Protein AF-A0A1V5P1J6-F1 (afdb_monomer_lite)

Radius of gyration: 14.04 Å; chains: 1; bounding box: 35×32×37 Å

Secondary structure (DSSP, 8-state):
--EEEE---HHHHHHHHTTT--EEEESSHHHHHHHHHHHGGG-SEEEE-SB-PPPEETTEE----BTHHHHHHHTTS---S-EEEE-S-HHHHHHHHHHHHHTT--EEEE--SSS-TTTTIIIIIHHHHHHHTT--

Sequence (136 aa):
MGIFLLEDSETRIRQFADLGLDIAVRNDAFEAVAYLHSHRTMIQLLSLDHDLQPHETPCGNLGIACGCFVVDFLNLLAPFCPVMIHTSNEVGALVMKQRLARHGWNVIWVKSELLYPDDWIQTIWKDRALEALGIK

pLDDT: mean 91.2, std 9.75, range [54.75, 98.5]

Foldseek 3Di:
DAEEEADQPPLVVVVLVVLVDHYDYDQFLVVLLVCCVPCVVVHAEYEYEAAGDFDADPVGTPPRGGSVSVLVSCLVDQADHAYEYEEQPPVSLVVSCVSQVVSVHHYDYQHACDPDNRCCVVPVVVVVVCVRSVHD

Structure (mmCIF, N/CA/C/O backbone):
data_AF-A0A1V5P1J6-F1
#
_entry.id   AF-A0A1V5P1J6-F1
#
loop_
_atom_site.group_PDB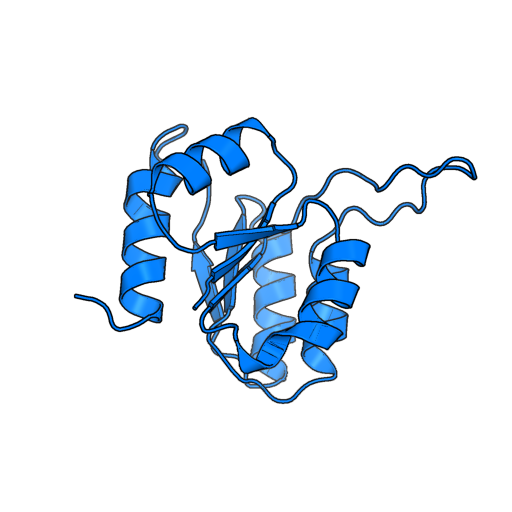
_atom_site.id
_atom_site.type_symbol
_atom_site.label_atom_id
_atom_site.label_alt_id
_atom_site.label_comp_id
_atom_site.label_asym_id
_atom_site.label_entity_id
_atom_site.label_seq_id
_atom_site.pdbx_PDB_ins_code
_atom_site.Cartn_x
_atom_site.Cartn_y
_atom_site.Cartn_z
_atom_site.occupancy
_atom_site.B_iso_or_equiv
_atom_site.auth_seq_id
_atom_site.auth_comp_id
_atom_site.auth_asym_id
_atom_site.auth_atom_id
_atom_site.pdbx_PDB_model_num
ATOM 1 N N . MET A 1 1 ? -5.683 -12.109 9.114 1.00 60.12 1 MET A N 1
ATOM 2 C CA . MET A 1 1 ? -5.952 -11.849 7.690 1.00 60.12 1 MET A CA 1
ATOM 3 C C . MET A 1 1 ? -6.370 -10.408 7.561 1.00 60.12 1 MET A C 1
ATOM 5 O O . MET A 1 1 ? -7.412 -10.064 8.081 1.00 60.12 1 MET A O 1
ATOM 9 N N . GLY A 1 2 ? -5.597 -9.516 6.974 1.00 82.12 2 GLY A N 1
ATOM 10 C CA . GLY A 1 2 ? -4.323 -9.706 6.287 1.00 82.12 2 GLY A CA 1
ATOM 11 C C . GLY A 1 2 ? -4.143 -8.451 5.454 1.00 82.12 2 GLY A C 1
ATOM 12 O O . GLY A 1 2 ? -4.805 -8.294 4.427 1.00 82.12 2 GLY A O 1
ATOM 13 N N . ILE A 1 3 ? -3.387 -7.496 5.978 1.00 97.25 3 ILE A N 1
ATOM 14 C CA . ILE A 1 3 ? -3.133 -6.229 5.300 1.00 97.25 3 ILE A CA 1
ATOM 15 C C . ILE A 1 3 ? -2.201 -6.551 4.140 1.00 97.25 3 ILE A C 1
ATOM 17 O O . ILE A 1 3 ? -1.155 -7.160 4.337 1.00 97.25 3 ILE A O 1
ATOM 21 N N . PHE A 1 4 ? -2.562 -6.162 2.929 1.00 98.25 4 PHE A N 1
ATOM 22 C CA . PHE A 1 4 ? -1.624 -6.195 1.817 1.00 98.25 4 PHE A CA 1
ATOM 23 C C . PHE A 1 4 ? -0.912 -4.849 1.735 1.00 98.25 4 PHE A C 1
ATOM 25 O O . PHE A 1 4 ? -1.574 -3.811 1.707 1.00 98.25 4 PHE A O 1
ATOM 32 N N . LEU A 1 5 ? 0.416 -4.872 1.685 1.00 97.94 5 LEU A N 1
ATOM 33 C CA . LEU A 1 5 ? 1.258 -3.685 1.608 1.00 97.94 5 LEU A CA 1
ATOM 34 C C . LEU A 1 5 ? 2.092 -3.721 0.326 1.00 97.94 5 LEU A C 1
ATOM 36 O O . LEU A 1 5 ? 2.821 -4.682 0.095 1.00 97.94 5 LEU A O 1
ATOM 40 N N . LEU A 1 6 ? 2.002 -2.662 -0.474 1.00 97.88 6 LEU A N 1
ATOM 41 C CA . LEU A 1 6 ? 2.926 -2.373 -1.566 1.00 97.88 6 LEU A CA 1
ATOM 42 C C . LEU A 1 6 ? 3.878 -1.263 -1.113 1.00 97.88 6 LEU A C 1
ATOM 44 O O . LEU A 1 6 ? 3.433 -0.129 -0.969 1.00 97.88 6 LEU A O 1
ATOM 48 N N . GLU A 1 7 ? 5.137 -1.619 -0.871 1.00 95.94 7 GLU A N 1
ATOM 49 C CA . GLU A 1 7 ? 6.186 -0.760 -0.310 1.00 95.94 7 GLU A CA 1
ATOM 50 C C . GLU A 1 7 ? 7.551 -1.373 -0.654 1.00 95.94 7 GLU A C 1
ATOM 52 O O . GLU A 1 7 ? 7.758 -2.566 -0.428 1.00 95.94 7 GLU A O 1
ATOM 57 N N . ASP A 1 8 ? 8.474 -0.576 -1.181 1.00 94.25 8 ASP A N 1
ATOM 58 C CA . ASP A 1 8 ? 9.785 -1.002 -1.681 1.00 94.25 8 ASP A CA 1
ATOM 59 C C . ASP A 1 8 ? 10.961 -0.511 -0.817 1.00 94.25 8 ASP A C 1
ATOM 61 O O . ASP A 1 8 ? 12.066 -1.053 -0.894 1.00 94.25 8 ASP A O 1
ATOM 65 N N . SER A 1 9 ? 10.740 0.472 0.060 1.00 92.94 9 SER A N 1
ATOM 66 C CA . SER A 1 9 ? 11.758 0.958 0.986 1.00 92.94 9 SER A CA 1
ATOM 67 C C . SER A 1 9 ? 11.982 -0.042 2.113 1.00 92.94 9 SER A C 1
ATOM 69 O O . SER A 1 9 ? 11.162 -0.170 3.024 1.00 92.94 9 SER A O 1
ATOM 71 N N . GLU A 1 10 ? 13.144 -0.702 2.124 1.00 93.38 10 GLU A N 1
ATOM 72 C CA . GLU A 1 10 ? 13.513 -1.652 3.185 1.00 93.38 10 GLU A CA 1
ATOM 73 C C . GLU A 1 10 ? 13.352 -1.073 4.598 1.00 93.38 10 GLU A C 1
ATOM 75 O O . GLU A 1 10 ? 12.945 -1.779 5.522 1.00 93.38 10 GLU A O 1
ATOM 80 N N . THR A 1 11 ? 13.664 0.213 4.776 1.00 92.38 11 THR A N 1
ATOM 81 C CA . THR A 1 11 ? 13.521 0.900 6.063 1.00 92.38 11 THR A CA 1
ATOM 82 C C . THR A 1 11 ? 12.054 0.983 6.483 1.00 92.38 11 THR A C 1
ATOM 84 O O . THR A 1 11 ? 11.733 0.624 7.616 1.00 92.38 11 THR A O 1
ATOM 87 N N . ARG A 1 12 ? 11.151 1.380 5.573 1.00 92.81 12 ARG A N 1
ATOM 88 C CA . ARG A 1 12 ? 9.708 1.463 5.856 1.00 92.81 12 ARG A CA 1
ATOM 89 C C . ARG A 1 12 ? 9.104 0.073 6.063 1.00 92.81 12 ARG A C 1
ATOM 91 O O . ARG A 1 12 ? 8.343 -0.122 7.006 1.00 92.81 12 ARG A O 1
ATOM 98 N N . ILE A 1 13 ? 9.512 -0.925 5.273 1.00 95.00 13 ILE A N 1
ATOM 99 C CA . ILE A 1 13 ? 9.094 -2.329 5.444 1.00 95.00 13 ILE A CA 1
ATOM 100 C C . ILE A 1 13 ? 9.426 -2.836 6.852 1.00 95.00 13 ILE A C 1
ATOM 102 O O . ILE A 1 13 ? 8.577 -3.457 7.492 1.00 95.00 13 ILE A O 1
ATOM 106 N N . ARG A 1 14 ? 10.635 -2.559 7.360 1.00 94.56 14 ARG A N 1
ATOM 107 C CA . ARG A 1 14 ? 11.021 -2.928 8.734 1.00 94.56 14 ARG A CA 1
ATOM 108 C C . ARG A 1 14 ? 10.123 -2.244 9.766 1.00 94.56 14 ARG A C 1
ATOM 110 O O . ARG A 1 14 ? 9.602 -2.922 10.643 1.00 94.56 14 ARG A O 1
ATOM 117 N N . GLN A 1 15 ? 9.852 -0.948 9.606 1.00 93.56 15 GLN A N 1
ATOM 118 C CA . GLN A 1 15 ? 8.945 -0.212 10.495 1.00 93.56 15 GLN A CA 1
ATOM 119 C C . GLN A 1 15 ? 7.514 -0.776 10.485 1.00 93.56 15 GLN A C 1
ATOM 121 O O . GLN A 1 15 ? 6.881 -0.851 11.537 1.00 93.56 15 GLN A O 1
ATOM 126 N N . PHE A 1 16 ? 6.998 -1.205 9.327 1.00 94.75 16 PHE A N 1
ATOM 127 C CA . PHE A 1 16 ? 5.703 -1.889 9.239 1.00 94.75 16 PHE A CA 1
ATOM 128 C C . PHE A 1 16 ? 5.718 -3.254 9.934 1.00 94.75 16 PHE A C 1
ATOM 130 O O . PHE A 1 16 ? 4.756 -3.597 10.623 1.00 94.75 16 PHE A O 1
ATOM 137 N N . ALA A 1 17 ? 6.799 -4.025 9.785 1.00 94.12 17 ALA A N 1
ATOM 138 C CA . ALA A 1 17 ? 6.956 -5.316 10.452 1.00 94.12 17 ALA A CA 1
ATOM 139 C C . ALA A 1 17 ? 6.977 -5.173 11.985 1.00 94.12 17 ALA A C 1
ATOM 141 O O . ALA A 1 17 ? 6.349 -5.969 12.687 1.00 94.12 17 ALA A O 1
ATOM 142 N N . ASP A 1 18 ? 7.605 -4.113 12.499 1.00 94.62 18 ASP A N 1
ATOM 143 C CA . ASP A 1 18 ? 7.679 -3.810 13.934 1.00 94.62 18 ASP A CA 1
ATOM 144 C C . ASP A 1 18 ? 6.306 -3.512 14.570 1.00 94.62 18 ASP A C 1
ATOM 146 O O . ASP A 1 18 ? 6.163 -3.554 15.793 1.00 94.62 18 ASP A O 1
ATOM 150 N N . LEU A 1 19 ? 5.258 -3.267 13.770 1.00 93.62 19 LEU A N 1
ATOM 151 C CA . LEU A 1 19 ? 3.892 -3.084 14.276 1.00 93.62 19 LEU A CA 1
ATOM 152 C C . LEU A 1 19 ? 3.267 -4.379 14.820 1.00 93.62 19 LEU A C 1
ATOM 154 O O . LEU A 1 19 ? 2.257 -4.304 15.524 1.00 93.62 19 LEU A O 1
ATOM 158 N N . GLY A 1 20 ? 3.813 -5.552 14.472 1.00 93.12 20 GLY A N 1
ATOM 159 C CA . GLY A 1 20 ? 3.266 -6.856 14.865 1.00 93.12 20 GLY A CA 1
ATOM 160 C C . GLY A 1 20 ? 1.911 -7.185 14.225 1.00 93.12 20 GLY A C 1
ATOM 161 O O . GLY A 1 20 ? 1.172 -8.027 14.737 1.00 93.12 20 GLY A O 1
ATOM 162 N N . LEU A 1 21 ? 1.563 -6.505 13.129 1.00 93.44 21 LEU A N 1
ATOM 163 C CA . LEU A 1 21 ? 0.348 -6.751 12.357 1.00 93.44 21 LEU A CA 1
ATOM 164 C C . LEU A 1 21 ? 0.588 -7.834 11.296 1.00 93.44 21 LEU A C 1
ATOM 166 O O . LEU A 1 21 ? 1.696 -8.018 10.800 1.00 93.44 21 LEU A O 1
ATOM 170 N N . ASP A 1 22 ? -0.482 -8.528 10.914 1.00 94.44 22 ASP A N 1
ATOM 171 C CA . ASP A 1 22 ? -0.472 -9.507 9.824 1.00 94.44 22 ASP A CA 1
ATOM 172 C C . ASP A 1 22 ? -0.435 -8.781 8.466 1.00 94.44 22 ASP A C 1
ATOM 174 O O . ASP A 1 22 ? -1.485 -8.430 7.915 1.00 94.44 22 ASP A O 1
ATOM 178 N N . ILE A 1 23 ? 0.779 -8.490 7.976 1.00 96.12 23 ILE A N 1
ATOM 179 C CA . ILE A 1 23 ? 1.037 -7.736 6.740 1.00 96.12 23 ILE A CA 1
ATOM 180 C C . ILE A 1 23 ? 1.736 -8.624 5.700 1.00 96.12 23 ILE A C 1
ATOM 182 O O . ILE A 1 23 ? 2.835 -9.132 5.920 1.00 96.12 23 ILE A O 1
ATOM 186 N N . ALA A 1 24 ? 1.131 -8.749 4.520 1.00 96.81 24 ALA A N 1
ATOM 187 C CA . ALA A 1 24 ? 1.741 -9.335 3.334 1.00 96.81 24 ALA A CA 1
ATOM 188 C C . ALA A 1 24 ? 2.365 -8.228 2.470 1.00 96.81 24 ALA A C 1
ATOM 190 O O . ALA A 1 24 ? 1.654 -7.507 1.771 1.00 96.81 24 ALA A O 1
ATOM 191 N N . VAL A 1 25 ? 3.693 -8.107 2.517 1.00 97.06 25 VAL A N 1
ATOM 192 C CA . VAL A 1 25 ? 4.454 -7.067 1.803 1.00 97.06 25 VAL A CA 1
ATOM 193 C C . VAL A 1 25 ? 4.828 -7.521 0.396 1.00 97.06 25 VAL A C 1
ATOM 195 O O . VAL A 1 25 ? 5.256 -8.662 0.220 1.00 97.06 25 VAL A O 1
ATOM 198 N N . ARG A 1 26 ? 4.701 -6.642 -0.596 1.00 96.38 26 ARG A N 1
ATOM 199 C CA . ARG A 1 26 ? 5.312 -6.757 -1.926 1.00 96.38 26 ARG A CA 1
ATOM 200 C C . ARG A 1 26 ? 6.058 -5.471 -2.248 1.00 96.38 26 ARG A C 1
ATOM 202 O O . ARG A 1 26 ? 5.542 -4.389 -1.998 1.00 96.38 26 ARG A O 1
ATOM 209 N N . ASN A 1 27 ? 7.261 -5.615 -2.785 1.00 94.19 27 ASN A N 1
ATOM 210 C CA . ASN A 1 27 ? 8.184 -4.514 -3.063 1.00 94.19 27 ASN A CA 1
ATOM 211 C C . ASN A 1 27 ? 8.128 -4.028 -4.513 1.00 94.19 27 ASN A C 1
ATOM 213 O O . ASN A 1 27 ? 8.747 -3.024 -4.841 1.00 94.19 27 ASN A O 1
ATOM 217 N N . ASP A 1 28 ? 7.366 -4.694 -5.380 1.00 93.00 28 ASP A N 1
ATOM 218 C CA . ASP A 1 28 ? 7.121 -4.210 -6.730 1.00 93.00 28 ASP A CA 1
ATOM 219 C C . ASP A 1 28 ? 5.696 -4.494 -7.217 1.00 93.00 28 ASP A C 1
ATOM 221 O O . ASP A 1 28 ? 4.934 -5.292 -6.657 1.00 93.00 28 ASP A O 1
ATOM 225 N N . ALA A 1 29 ? 5.329 -3.799 -8.293 1.00 93.06 29 ALA A N 1
ATOM 226 C CA . ALA A 1 29 ? 3.992 -3.861 -8.862 1.00 93.06 29 ALA A CA 1
ATOM 227 C C . ALA A 1 29 ? 3.655 -5.221 -9.506 1.00 93.06 29 ALA A C 1
ATOM 229 O O . ALA A 1 29 ? 2.482 -5.601 -9.528 1.00 93.06 29 ALA A O 1
ATOM 230 N N . PHE A 1 30 ? 4.634 -5.964 -10.029 1.00 91.19 30 PHE A N 1
ATOM 231 C CA . PHE A 1 30 ? 4.394 -7.264 -10.659 1.00 91.19 30 PHE A CA 1
ATOM 232 C C . PHE A 1 30 ? 4.049 -8.317 -9.619 1.00 91.19 30 PHE A C 1
ATOM 234 O O . PHE A 1 30 ? 3.020 -8.993 -9.737 1.00 91.19 30 PHE A O 1
ATOM 241 N N . GLU A 1 31 ? 4.872 -8.430 -8.580 1.00 92.38 31 GLU A N 1
ATOM 242 C CA . GLU A 1 31 ? 4.601 -9.345 -7.482 1.00 92.38 31 GLU A CA 1
ATOM 243 C C . GLU A 1 31 ? 3.307 -8.970 -6.759 1.00 92.38 31 GLU A C 1
ATOM 245 O O . GLU A 1 31 ? 2.540 -9.855 -6.371 1.00 92.38 31 GLU A O 1
ATOM 250 N N . ALA A 1 32 ? 3.016 -7.670 -6.635 1.00 95.50 32 ALA A N 1
ATOM 251 C CA . ALA A 1 32 ? 1.751 -7.179 -6.106 1.00 95.50 32 ALA A CA 1
ATOM 252 C C . ALA A 1 32 ? 0.551 -7.679 -6.914 1.00 95.50 32 ALA A C 1
ATOM 254 O O . ALA A 1 32 ? -0.355 -8.290 -6.347 1.00 95.50 32 ALA A O 1
ATOM 255 N N . VAL A 1 33 ? 0.544 -7.481 -8.235 1.00 95.62 33 VAL A N 1
ATOM 256 C CA . VAL A 1 33 ? -0.553 -7.944 -9.101 1.00 95.62 33 VAL A CA 1
ATOM 257 C C . VAL A 1 33 ? -0.707 -9.465 -9.032 1.00 95.62 33 VAL A C 1
ATOM 259 O O . VAL A 1 33 ? -1.823 -9.961 -8.850 1.00 95.62 33 VAL A O 1
ATOM 262 N N . ALA A 1 34 ? 0.394 -10.217 -9.108 1.00 95.38 34 ALA A N 1
ATOM 263 C CA . ALA A 1 34 ? 0.367 -11.676 -9.018 1.00 95.38 34 ALA A CA 1
ATOM 264 C C . ALA A 1 34 ? -0.192 -12.165 -7.668 1.00 95.38 34 ALA A C 1
ATOM 266 O O . ALA A 1 34 ? -1.007 -13.098 -7.614 1.00 95.38 34 ALA A O 1
ATOM 267 N N . TYR A 1 35 ? 0.203 -11.510 -6.573 1.00 96.44 35 TYR A N 1
ATOM 268 C CA . TYR A 1 35 ? -0.283 -11.826 -5.237 1.00 96.44 35 TYR A CA 1
ATOM 269 C C . TYR A 1 35 ? -1.771 -11.515 -5.086 1.00 96.44 35 TYR A C 1
ATOM 271 O O . TYR A 1 35 ? -2.528 -12.390 -4.660 1.00 96.44 35 TYR A O 1
ATOM 279 N N . LEU A 1 36 ? -2.201 -10.314 -5.484 1.00 96.69 36 LEU A N 1
ATOM 280 C CA . LEU A 1 36 ? -3.593 -9.868 -5.416 1.00 96.69 36 LEU A CA 1
ATOM 281 C C . LEU A 1 36 ? -4.513 -10.779 -6.225 1.00 96.69 36 LEU A C 1
ATOM 283 O O . LEU A 1 36 ? -5.571 -11.182 -5.740 1.00 96.69 36 LEU A O 1
ATOM 287 N N . HIS A 1 37 ? -4.094 -11.170 -7.429 1.00 95.62 37 HIS A N 1
ATOM 288 C CA . HIS A 1 37 ? -4.841 -12.115 -8.249 1.00 95.62 37 HIS A CA 1
ATOM 289 C C . HIS A 1 37 ? -5.125 -13.427 -7.497 1.00 95.62 37 HIS A C 1
ATOM 291 O O . HIS A 1 37 ? -6.248 -13.935 -7.543 1.00 95.62 37 HIS A O 1
ATOM 297 N N . SER A 1 38 ? -4.136 -13.932 -6.758 1.00 95.69 38 SER A N 1
ATOM 298 C CA . SER A 1 38 ? -4.179 -15.256 -6.129 1.00 95.69 38 SER A CA 1
ATOM 299 C C . SER A 1 38 ? -4.751 -15.259 -4.702 1.00 95.69 38 SER A C 1
ATOM 301 O O . SER A 1 38 ? -5.285 -16.277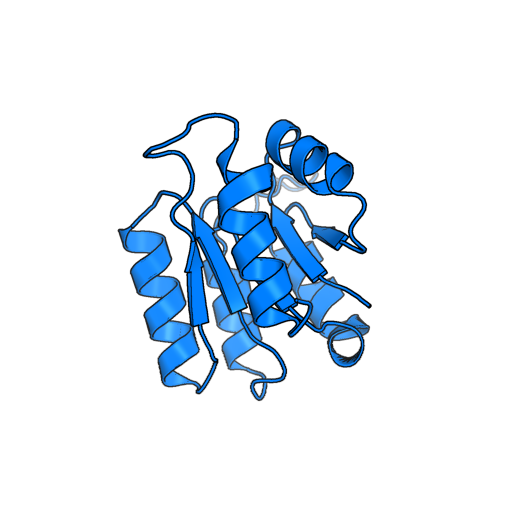 -4.274 1.00 95.69 38 SER A O 1
ATOM 303 N N . HIS A 1 39 ? -4.683 -14.139 -3.970 1.00 95.94 39 HIS A N 1
ATOM 304 C CA . HIS A 1 39 ? -4.969 -14.097 -2.524 1.00 95.94 39 HIS A CA 1
ATOM 305 C C . HIS A 1 39 ? -6.035 -13.069 -2.110 1.00 95.94 39 HIS A C 1
ATOM 307 O O . HIS A 1 39 ? -6.304 -12.935 -0.918 1.00 95.94 39 HIS A O 1
ATOM 313 N N . ARG A 1 40 ? -6.683 -12.356 -3.047 1.00 94.12 40 ARG A N 1
ATOM 314 C CA . ARG A 1 40 ? -7.630 -11.261 -2.726 1.00 94.12 40 ARG A CA 1
ATOM 315 C C . ARG A 1 40 ? -8.719 -11.596 -1.706 1.00 94.12 40 ARG A C 1
ATOM 317 O O . ARG A 1 40 ? -9.101 -10.725 -0.939 1.00 94.12 40 ARG A O 1
ATOM 324 N N . THR A 1 41 ? -9.205 -12.837 -1.655 1.00 94.44 41 THR A N 1
ATOM 325 C CA . THR A 1 41 ? -10.261 -13.250 -0.711 1.00 94.44 41 THR A CA 1
ATOM 326 C C . THR A 1 41 ? -9.807 -13.244 0.749 1.00 94.44 41 THR A C 1
ATOM 328 O O . THR A 1 41 ? -10.638 -13.342 1.645 1.00 94.44 41 THR A O 1
ATOM 331 N N . MET A 1 42 ? -8.498 -13.159 0.993 1.00 94.88 42 MET A N 1
ATOM 332 C CA . MET A 1 42 ? -7.900 -13.118 2.326 1.00 94.88 42 MET A CA 1
ATOM 333 C C . MET A 1 42 ? -7.524 -11.700 2.774 1.00 94.88 42 MET A C 1
ATOM 335 O O . MET A 1 42 ? -7.163 -11.500 3.934 1.00 94.88 42 MET A O 1
ATOM 339 N N . ILE A 1 43 ? -7.612 -10.721 1.871 1.00 97.25 43 ILE A N 1
ATOM 340 C CA . ILE A 1 43 ? -7.164 -9.350 2.105 1.00 97.25 43 ILE A CA 1
ATOM 341 C C . ILE A 1 43 ? -8.327 -8.518 2.640 1.00 97.25 43 ILE A C 1
ATOM 343 O O . ILE A 1 43 ? -9.397 -8.469 2.037 1.00 97.25 43 ILE A O 1
ATOM 347 N N . GLN A 1 44 ? -8.099 -7.844 3.767 1.00 97.38 44 GLN A N 1
ATOM 348 C CA . GLN A 1 44 ? -9.093 -6.969 4.410 1.00 97.38 44 GLN A CA 1
ATOM 349 C C . GLN A 1 44 ? -8.775 -5.480 4.262 1.00 97.38 44 GLN A C 1
ATOM 351 O O . GLN A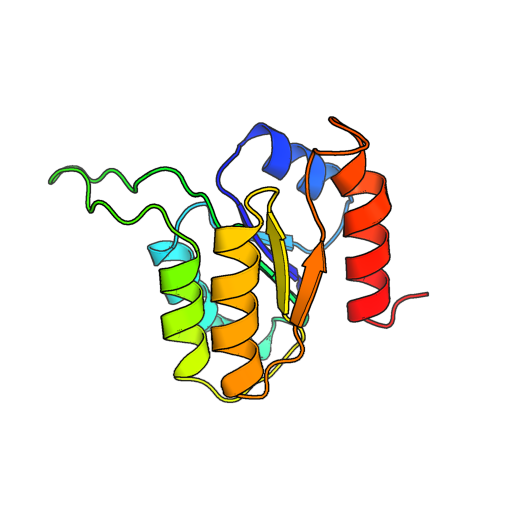 1 44 ? -9.638 -4.639 4.499 1.00 97.38 44 GLN A O 1
ATOM 356 N N . LEU A 1 45 ? -7.545 -5.159 3.865 1.00 98.00 45 LEU A N 1
ATOM 357 C CA . LEU A 1 45 ? -7.070 -3.801 3.660 1.00 98.00 45 LEU A CA 1
ATOM 358 C C . LEU A 1 45 ? -5.930 -3.823 2.644 1.00 98.00 45 LEU A C 1
ATOM 360 O O . LEU A 1 45 ? -4.993 -4.610 2.783 1.00 98.00 45 LEU A O 1
ATOM 364 N N . LEU A 1 46 ? -6.004 -2.947 1.649 1.00 98.50 46 LEU A N 1
ATOM 365 C CA . LEU A 1 46 ? -4.911 -2.673 0.719 1.00 98.50 46 LEU A CA 1
ATOM 366 C C . LEU A 1 46 ? -4.198 -1.404 1.175 1.00 98.50 46 LEU A C 1
ATOM 368 O O . LEU A 1 46 ? -4.864 -0.415 1.456 1.00 98.50 46 LEU A O 1
ATOM 372 N N . SER A 1 47 ? -2.871 -1.397 1.217 1.00 98.06 47 SER A N 1
ATOM 373 C CA . SER A 1 47 ? -2.072 -0.202 1.475 1.00 98.06 47 SER A CA 1
ATOM 374 C C . SER A 1 47 ? -1.012 -0.052 0.394 1.00 98.06 47 SER A C 1
ATOM 376 O O . SER A 1 47 ? -0.179 -0.937 0.226 1.00 98.06 47 SER A O 1
ATOM 378 N N . LEU A 1 48 ? -1.078 1.033 -0.376 1.00 98.25 48 LEU A N 1
ATOM 379 C CA . LEU A 1 48 ? -0.315 1.200 -1.611 1.00 98.25 48 LEU A CA 1
ATOM 380 C C . LEU A 1 48 ? 0.563 2.452 -1.572 1.00 98.25 48 LEU A C 1
ATOM 382 O O . LEU A 1 48 ? 0.019 3.555 -1.445 1.00 98.25 48 LEU A O 1
ATOM 386 N N . ASP A 1 49 ? 1.873 2.292 -1.756 1.00 96.12 49 ASP A N 1
ATOM 387 C CA . ASP A 1 49 ? 2.738 3.399 -2.157 1.00 96.12 49 ASP A CA 1
ATOM 388 C C . ASP A 1 49 ? 2.537 3.711 -3.647 1.00 96.12 49 ASP A C 1
ATOM 390 O O . ASP A 1 49 ? 2.151 2.860 -4.459 1.00 96.12 49 ASP A O 1
ATOM 394 N N . HIS A 1 50 ? 2.771 4.968 -4.001 1.00 95.94 50 HIS A N 1
ATOM 395 C CA . HIS A 1 50 ? 2.808 5.428 -5.376 1.00 95.94 50 HIS A CA 1
ATOM 396 C C . HIS A 1 50 ? 4.194 5.259 -6.000 1.00 95.94 50 HIS A C 1
ATOM 398 O O . HIS A 1 50 ? 4.271 4.839 -7.156 1.00 95.94 50 HIS A O 1
ATOM 404 N N . ASP A 1 51 ? 5.256 5.627 -5.284 1.00 93.38 51 ASP A N 1
ATOM 405 C CA . ASP A 1 51 ? 6.606 5.741 -5.837 1.00 93.38 51 ASP A CA 1
ATOM 406 C C . ASP A 1 51 ? 7.396 4.472 -5.521 1.00 93.38 51 ASP A C 1
ATOM 408 O O . ASP A 1 51 ? 7.782 4.257 -4.384 1.00 93.38 51 ASP A O 1
ATOM 412 N N . LEU A 1 52 ? 7.625 3.629 -6.528 1.00 93.06 52 LEU A N 1
ATOM 413 C CA . LEU A 1 52 ? 8.376 2.384 -6.365 1.00 93.06 52 LEU A CA 1
ATOM 414 C C . LEU A 1 52 ? 9.716 2.484 -7.084 1.00 93.06 52 LEU A C 1
ATOM 416 O O . LEU A 1 52 ? 9.846 3.171 -8.099 1.00 93.06 52 LEU A O 1
ATOM 420 N N . GLN A 1 53 ? 10.698 1.720 -6.637 1.00 89.81 53 GLN A N 1
ATOM 421 C CA . GLN A 1 53 ? 11.896 1.452 -7.404 1.00 89.81 53 GLN A CA 1
ATOM 422 C C . GLN A 1 53 ? 11.539 0.644 -8.659 1.00 89.81 53 GLN A C 1
ATOM 424 O O . GLN A 1 53 ? 10.673 -0.236 -8.624 1.00 89.81 53 GLN A O 1
ATOM 429 N N . PRO A 1 54 ? 12.185 0.931 -9.801 1.00 83.56 54 PRO A N 1
ATOM 430 C CA . PRO A 1 54 ? 11.993 0.132 -10.996 1.00 83.56 54 PRO A CA 1
ATOM 431 C C . PRO A 1 54 ? 12.379 -1.331 -10.762 1.00 83.56 54 PRO A C 1
ATOM 433 O O . PRO A 1 54 ? 13.455 -1.618 -10.242 1.00 83.56 54 PRO A O 1
ATOM 436 N N . HIS A 1 55 ? 11.540 -2.257 -11.220 1.00 78.06 55 HIS A N 1
ATOM 437 C CA . HIS A 1 55 ? 11.868 -3.679 -11.162 1.00 78.06 55 HIS A CA 1
ATOM 438 C C . HIS A 1 55 ? 13.004 -4.027 -12.146 1.00 78.06 55 HIS A C 1
ATOM 440 O O . HIS A 1 55 ? 12.862 -3.888 -13.370 1.00 78.06 55 HIS A O 1
ATOM 446 N N . GLU A 1 56 ? 14.129 -4.502 -11.608 1.00 80.50 56 GLU A N 1
ATOM 447 C CA . GLU A 1 56 ? 15.273 -4.983 -12.382 1.00 80.50 56 GLU A CA 1
ATOM 448 C C . GLU A 1 56 ? 15.179 -6.492 -12.630 1.00 80.50 56 GLU A C 1
ATOM 450 O O . GLU A 1 56 ? 15.036 -7.288 -11.706 1.00 80.50 56 GLU A O 1
ATOM 455 N N . THR A 1 57 ? 15.310 -6.902 -13.892 1.00 79.56 57 THR A N 1
ATOM 456 C CA . THR A 1 57 ? 15.394 -8.318 -14.276 1.00 79.56 57 THR A CA 1
ATOM 457 C C . THR A 1 57 ? 16.751 -8.622 -14.909 1.00 79.56 57 THR A C 1
ATOM 459 O O . THR A 1 57 ? 17.417 -7.709 -15.406 1.00 79.56 57 THR A O 1
ATOM 462 N N . PRO A 1 58 ? 17.138 -9.906 -15.036 1.00 81.31 58 PRO A N 1
ATOM 463 C CA . PRO A 1 58 ? 18.310 -10.289 -15.826 1.00 81.31 58 PRO A CA 1
ATOM 464 C C . PRO A 1 58 ? 18.257 -9.833 -17.295 1.00 81.31 58 PRO A C 1
ATOM 466 O O . PRO A 1 58 ? 19.294 -9.742 -17.945 1.00 81.31 58 PRO A O 1
ATOM 469 N N . CYS A 1 59 ? 17.061 -9.550 -17.828 1.00 81.44 59 CYS A N 1
ATOM 470 C CA . CYS A 1 59 ? 16.858 -9.047 -19.190 1.00 81.44 59 CYS A CA 1
ATOM 471 C C . CYS A 1 59 ? 16.835 -7.507 -19.272 1.00 81.44 59 CYS A C 1
ATOM 473 O O . CYS A 1 59 ? 16.633 -6.964 -20.357 1.00 81.44 59 CYS A O 1
ATOM 475 N N . GLY A 1 60 ? 17.033 -6.806 -18.152 1.00 78.88 60 GLY A N 1
ATOM 476 C CA . GLY A 1 60 ? 16.983 -5.350 -18.050 1.00 78.88 60 GLY A CA 1
ATOM 477 C C . GLY A 1 60 ? 15.853 -4.836 -17.156 1.00 78.88 60 GLY A C 1
ATOM 478 O O . GLY A 1 60 ? 15.098 -5.596 -16.546 1.00 78.88 60 GLY A O 1
ATOM 479 N N . ASN A 1 61 ? 15.758 -3.512 -17.071 1.00 77.50 61 ASN A N 1
ATOM 480 C CA . ASN A 1 61 ? 14.765 -2.801 -16.275 1.00 77.50 61 ASN A CA 1
ATOM 481 C C . ASN A 1 61 ? 13.443 -2.687 -17.052 1.00 77.50 61 ASN A C 1
ATOM 483 O O . ASN A 1 61 ? 13.430 -2.215 -18.190 1.00 77.50 61 ASN A O 1
ATOM 487 N N . LEU A 1 62 ? 12.334 -3.110 -16.440 1.00 74.31 62 LEU A N 1
ATOM 488 C CA . LEU A 1 62 ? 11.007 -3.069 -17.071 1.00 74.31 62 LEU A CA 1
ATOM 489 C C . LEU A 1 62 ? 10.348 -1.677 -17.019 1.00 74.31 62 LEU A C 1
ATOM 491 O O . LEU A 1 62 ? 9.289 -1.477 -17.607 1.00 74.31 62 LEU A O 1
ATOM 495 N N . GLY A 1 63 ? 10.953 -0.716 -16.319 1.00 73.69 63 GLY A N 1
ATOM 496 C CA . GLY A 1 63 ? 10.493 0.670 -16.199 1.00 73.69 63 GLY A CA 1
ATOM 497 C C . GLY A 1 63 ? 9.222 0.843 -15.364 1.00 73.69 63 GLY A C 1
ATOM 498 O O . GLY A 1 63 ? 8.655 1.933 -15.322 1.00 73.69 63 GLY A O 1
ATOM 499 N N . ILE A 1 64 ? 8.755 -0.221 -14.710 1.00 77.38 64 ILE A N 1
ATOM 500 C CA . ILE A 1 64 ? 7.556 -0.203 -13.874 1.00 77.38 64 ILE A CA 1
ATOM 501 C C . ILE A 1 64 ? 7.979 0.126 -12.449 1.00 77.38 64 ILE A C 1
ATOM 503 O O . ILE A 1 64 ? 8.568 -0.694 -11.754 1.00 77.38 64 ILE A O 1
ATOM 507 N N . ALA A 1 65 ? 7.692 1.367 -12.073 1.00 82.50 65 ALA A N 1
ATOM 508 C CA . ALA A 1 65 ? 8.172 2.034 -10.867 1.00 82.50 65 ALA A CA 1
ATOM 509 C C . ALA A 1 65 ? 7.034 2.829 -10.191 1.00 82.50 65 ALA A C 1
ATOM 511 O O . ALA A 1 65 ? 7.251 3.867 -9.575 1.00 82.50 65 ALA A O 1
ATOM 512 N N . CYS A 1 66 ? 5.778 2.418 -10.412 1.00 90.69 66 CYS A N 1
ATOM 513 C CA . CYS A 1 66 ? 4.615 3.208 -10.015 1.00 90.69 66 CYS A CA 1
ATOM 514 C C . CYS A 1 66 ? 3.450 2.343 -9.516 1.00 90.69 66 CYS A C 1
ATOM 516 O O . CYS A 1 66 ? 2.974 1.446 -10.215 1.00 90.69 66 CYS A O 1
ATOM 518 N N . GLY A 1 67 ? 2.900 2.682 -8.352 1.00 94.12 67 GLY A N 1
ATOM 519 C CA . GLY A 1 67 ? 1.704 2.049 -7.787 1.00 94.12 67 GLY A CA 1
ATOM 520 C C . GLY A 1 67 ? 0.450 2.185 -8.662 1.00 94.12 67 GLY A C 1
ATOM 521 O O . GLY A 1 67 ? -0.502 1.416 -8.506 1.00 94.12 67 GLY A O 1
ATOM 522 N N . CYS A 1 68 ? 0.441 3.097 -9.645 1.00 95.00 68 CYS A N 1
ATOM 523 C CA . CYS A 1 68 ? -0.656 3.211 -10.611 1.00 95.00 68 CYS A CA 1
ATOM 524 C C . CYS A 1 68 ? -0.891 1.916 -11.405 1.00 95.00 68 CYS A C 1
ATOM 526 O O . CYS A 1 68 ? -2.037 1.632 -11.738 1.00 95.00 68 CYS A O 1
ATOM 528 N N . PHE A 1 69 ? 0.141 1.103 -11.658 1.00 94.25 69 PHE A N 1
ATOM 529 C CA . PHE A 1 69 ? -0.031 -0.186 -12.341 1.00 94.25 69 PHE A CA 1
ATOM 530 C C . PHE A 1 69 ? -0.888 -1.160 -11.522 1.00 94.25 69 PHE A C 1
ATOM 532 O O . PHE A 1 69 ? -1.741 -1.861 -12.068 1.00 94.25 69 PHE A O 1
ATOM 539 N N . VAL A 1 70 ? -0.720 -1.157 -10.197 1.00 96.94 70 VAL A N 1
ATOM 540 C CA . VAL A 1 70 ? -1.548 -1.958 -9.287 1.00 96.94 70 VAL A CA 1
ATOM 541 C C . VAL A 1 70 ? -2.974 -1.411 -9.240 1.00 96.94 70 VAL A C 1
ATOM 543 O O . VAL A 1 70 ? -3.927 -2.185 -9.270 1.00 96.94 70 VAL A O 1
ATOM 546 N N . VAL A 1 71 ? -3.148 -0.085 -9.248 1.00 98.00 71 VAL A N 1
ATOM 547 C CA . VAL A 1 71 ? -4.475 0.551 -9.339 1.00 98.00 71 VAL A CA 1
ATOM 548 C C . VAL A 1 71 ? -5.202 0.182 -10.629 1.00 98.00 71 VAL A C 1
ATOM 550 O O . VAL A 1 71 ? -6.397 -0.110 -10.594 1.00 98.00 71 VAL A O 1
ATOM 553 N N . ASP A 1 72 ? -4.504 0.171 -11.761 1.00 96.31 72 ASP A N 1
ATOM 554 C CA . ASP A 1 72 ? -5.096 -0.184 -13.048 1.00 96.31 72 ASP A CA 1
ATOM 555 C C . ASP A 1 72 ? -5.576 -1.644 -13.046 1.00 96.31 72 ASP A C 1
ATOM 557 O O . ASP A 1 72 ? -6.679 -1.918 -13.515 1.00 96.31 72 ASP A O 1
ATOM 561 N N . PHE A 1 73 ? -4.829 -2.559 -12.415 1.00 97.00 73 PHE A N 1
ATOM 562 C CA . PHE A 1 73 ? -5.291 -3.928 -12.166 1.00 97.00 73 PHE A CA 1
ATOM 563 C C . PHE A 1 73 ? -6.505 -3.985 -11.225 1.00 97.00 73 PHE A C 1
ATOM 565 O O . PHE A 1 73 ? -7.478 -4.677 -11.523 1.00 97.00 73 PHE A O 1
ATOM 572 N N . LEU A 1 74 ? -6.491 -3.248 -10.108 1.00 98.06 74 LEU A N 1
ATOM 573 C CA . LEU A 1 74 ? -7.611 -3.212 -9.158 1.00 98.06 74 LEU A CA 1
ATOM 574 C C . LEU A 1 74 ? -8.910 -2.706 -9.803 1.00 98.06 74 LEU A C 1
ATOM 576 O O . LEU A 1 74 ? -9.983 -3.193 -9.461 1.00 98.06 74 LEU A O 1
ATOM 580 N N . ASN A 1 75 ? -8.835 -1.788 -10.769 1.00 97.50 75 ASN A N 1
ATOM 581 C CA . ASN A 1 75 ? -10.008 -1.300 -11.506 1.00 97.50 75 ASN A CA 1
ATOM 582 C C . ASN A 1 75 ? -10.639 -2.351 -12.437 1.00 97.50 75 ASN A C 1
ATOM 584 O O . ASN A 1 75 ? -11.763 -2.156 -12.894 1.00 97.50 75 ASN A O 1
ATOM 588 N N . LEU A 1 76 ? -9.959 -3.473 -12.696 1.00 97.12 76 LEU A N 1
ATOM 589 C CA . LEU A 1 76 ? -10.538 -4.629 -13.392 1.00 97.12 76 LEU A CA 1
ATOM 590 C C . LEU A 1 76 ? -11.371 -5.521 -12.457 1.00 97.12 76 LEU A C 1
ATOM 592 O O . LEU A 1 76 ? -11.999 -6.476 -12.914 1.00 97.12 76 LEU A O 1
ATOM 596 N N . LEU A 1 77 ? -11.362 -5.244 -11.151 1.00 96.38 77 LEU A N 1
ATOM 597 C CA . LEU A 1 77 ? -12.036 -6.025 -10.121 1.00 96.38 77 LEU A CA 1
ATOM 598 C C . LEU A 1 77 ? -13.186 -5.229 -9.495 1.00 96.38 77 LEU A C 1
ATOM 600 O O . LEU A 1 77 ? -13.168 -4.000 -9.438 1.00 96.38 77 LEU A O 1
ATOM 604 N N . ALA A 1 78 ? -14.173 -5.946 -8.956 1.00 96.81 78 ALA A N 1
ATOM 605 C CA . ALA A 1 78 ? -15.138 -5.334 -8.051 1.00 96.81 78 ALA A CA 1
ATOM 606 C C . ALA A 1 78 ? -14.439 -4.951 -6.729 1.00 96.81 78 ALA A C 1
ATOM 608 O O . ALA A 1 78 ? -13.672 -5.773 -6.209 1.00 96.81 78 ALA A O 1
ATOM 609 N N . PRO A 1 79 ? -14.709 -3.760 -6.157 1.00 97.88 79 PRO A N 1
ATOM 610 C CA . PRO A 1 79 ? -14.191 -3.385 -4.846 1.00 97.88 79 PRO A CA 1
ATOM 611 C C . PRO A 1 79 ? -14.536 -4.430 -3.780 1.00 97.88 79 PRO A C 1
ATOM 613 O O . PRO A 1 79 ? -15.693 -4.828 -3.652 1.00 97.88 79 PRO A O 1
ATOM 616 N N . PHE A 1 80 ? -13.538 -4.867 -3.009 1.00 96.81 80 PHE A N 1
ATOM 617 C CA . PHE A 1 80 ? -13.712 -5.921 -1.994 1.00 96.81 80 PHE A CA 1
ATOM 618 C C . PHE A 1 80 ? -13.194 -5.547 -0.601 1.00 96.81 80 PHE A C 1
ATOM 620 O O . PHE A 1 80 ? -13.533 -6.211 0.374 1.00 96.81 80 PHE A O 1
ATOM 627 N N . CYS A 1 81 ? -12.393 -4.490 -0.489 1.00 97.06 81 CYS A N 1
ATOM 628 C CA . CYS A 1 81 ? -11.927 -3.943 0.781 1.00 97.06 81 CYS A CA 1
ATOM 629 C C . CYS A 1 81 ? -11.539 -2.460 0.617 1.00 97.06 81 CYS A C 1
ATOM 631 O O . CYS A 1 81 ? -11.462 -1.972 -0.518 1.00 97.06 81 CYS A O 1
ATOM 633 N N . PRO A 1 82 ? -11.317 -1.718 1.715 1.00 97.94 82 PRO A N 1
ATOM 634 C CA . PRO A 1 82 ? -10.761 -0.373 1.642 1.00 97.94 82 PRO A CA 1
ATOM 635 C C . PRO A 1 82 ? -9.345 -0.359 1.051 1.00 97.94 82 PRO A C 1
ATOM 637 O O . PRO A 1 82 ? -8.559 -1.289 1.245 1.00 97.94 82 PRO A O 1
ATOM 640 N N . VAL A 1 83 ? -9.011 0.739 0.374 1.00 98.50 83 VAL A N 1
ATOM 641 C CA . VAL A 1 83 ? -7.665 1.023 -0.131 1.00 98.50 83 VAL A CA 1
ATOM 642 C C . VAL A 1 83 ? -7.108 2.240 0.589 1.00 98.50 83 VAL A C 1
ATOM 644 O O . VAL A 1 83 ? -7.651 3.337 0.496 1.00 98.50 83 VAL A O 1
ATOM 647 N N . MET A 1 84 ? -5.995 2.058 1.280 1.00 97.88 84 MET A N 1
ATOM 648 C CA . MET A 1 84 ? -5.140 3.125 1.766 1.00 97.88 84 MET A CA 1
ATOM 649 C C . MET A 1 84 ? -4.070 3.427 0.723 1.00 97.88 84 MET A C 1
ATOM 651 O O . MET A 1 84 ? -3.381 2.534 0.244 1.00 97.88 84 MET A O 1
ATOM 655 N N . ILE A 1 85 ? -3.909 4.697 0.384 1.00 97.69 85 ILE A N 1
ATOM 656 C CA . ILE A 1 85 ? -2.751 5.192 -0.356 1.00 97.69 85 ILE A CA 1
ATOM 657 C C . ILE A 1 85 ? -1.813 5.804 0.679 1.00 97.69 85 ILE A C 1
ATOM 659 O O . ILE A 1 85 ? -2.250 6.691 1.415 1.00 97.69 85 ILE A O 1
ATOM 663 N N . HIS A 1 86 ? -0.567 5.341 0.759 1.00 95.31 86 HIS A N 1
ATOM 664 C CA . HIS A 1 86 ? 0.444 5.887 1.661 1.00 95.31 86 HIS A CA 1
ATOM 665 C C . HIS A 1 86 ? 1.582 6.493 0.842 1.00 95.31 86 HIS A C 1
ATOM 667 O O . HIS A 1 86 ? 2.488 5.811 0.404 1.00 95.31 86 HIS A O 1
ATOM 673 N N . THR A 1 87 ? 1.509 7.792 0.575 1.00 92.94 87 THR A N 1
ATOM 674 C CA . THR A 1 87 ? 2.555 8.470 -0.198 1.00 92.94 87 THR A CA 1
ATOM 675 C C . THR A 1 87 ? 2.581 9.959 0.121 1.00 92.94 87 THR A C 1
ATOM 677 O O . THR A 1 87 ? 1.548 10.556 0.468 1.00 92.94 87 THR A O 1
ATOM 680 N N . SER A 1 88 ? 3.764 10.555 0.004 1.00 90.56 88 SER A N 1
ATOM 681 C CA . SER A 1 88 ? 4.014 11.987 0.140 1.00 90.56 88 SER A CA 1
ATOM 682 C C . SER A 1 88 ? 3.825 12.707 -1.201 1.00 90.56 88 SER A C 1
ATOM 684 O O . SER A 1 88 ? 3.596 13.918 -1.226 1.00 90.56 88 SER A O 1
ATOM 686 N N . ASN A 1 89 ? 3.817 11.961 -2.314 1.00 92.25 89 ASN A N 1
ATOM 687 C CA . ASN A 1 89 ? 3.544 12.454 -3.657 1.00 92.25 89 ASN A CA 1
ATOM 688 C C . ASN A 1 89 ? 2.054 12.781 -3.833 1.00 92.25 89 ASN A C 1
ATOM 690 O O . ASN A 1 89 ? 1.231 11.934 -4.180 1.00 92.25 89 ASN A O 1
ATOM 694 N N . GLU A 1 90 ? 1.695 14.043 -3.596 1.00 93.38 90 GLU A N 1
ATOM 695 C CA . GLU A 1 90 ? 0.303 14.507 -3.636 1.00 93.38 90 GLU A CA 1
ATOM 696 C C . GLU A 1 90 ? -0.367 14.294 -4.997 1.00 93.38 90 GLU A C 1
ATOM 698 O O . GLU A 1 90 ? -1.548 13.946 -5.067 1.00 93.38 90 GLU A O 1
ATOM 703 N N . VAL A 1 91 ? 0.385 14.485 -6.085 1.00 94.88 91 VAL A N 1
ATOM 704 C CA . VAL A 1 91 ? -0.128 14.304 -7.446 1.00 94.88 91 VAL A CA 1
ATOM 705 C C . VAL A 1 91 ? -0.403 12.824 -7.698 1.00 94.88 91 VAL A C 1
ATOM 707 O O . VAL A 1 91 ? -1.499 12.477 -8.144 1.00 94.88 91 VAL A O 1
ATOM 710 N N . GLY A 1 92 ? 0.548 11.954 -7.356 1.00 94.12 92 GLY A N 1
ATOM 711 C CA . GLY A 1 92 ? 0.402 10.503 -7.449 1.00 94.12 92 GLY A CA 1
ATOM 712 C C . GLY A 1 92 ? -0.775 9.987 -6.623 1.00 94.12 92 GLY A C 1
ATOM 713 O O . GLY A 1 92 ? -1.644 9.278 -7.140 1.00 94.12 92 GLY A O 1
ATOM 714 N N . ALA A 1 93 ? -0.882 10.438 -5.371 1.00 95.69 93 ALA A N 1
ATOM 715 C CA . ALA A 1 93 ? -1.993 10.111 -4.487 1.00 95.69 93 ALA A CA 1
ATOM 716 C C . ALA A 1 93 ? -3.344 10.527 -5.074 1.00 95.69 93 ALA A C 1
ATOM 718 O O . ALA A 1 93 ? -4.296 9.743 -5.072 1.00 95.69 93 ALA A O 1
ATOM 719 N N . LEU A 1 94 ? -3.441 11.753 -5.598 1.00 96.31 94 LEU A N 1
ATOM 720 C CA . LEU A 1 94 ? -4.668 12.265 -6.197 1.00 96.31 94 LEU A CA 1
ATOM 721 C C . LEU A 1 94 ? -5.073 11.443 -7.424 1.00 96.31 94 LEU A C 1
ATOM 723 O O . LEU A 1 94 ? -6.247 11.094 -7.557 1.00 96.31 94 LEU A O 1
ATOM 727 N N . VAL A 1 95 ? -4.118 11.099 -8.291 1.00 97.25 95 VAL A N 1
ATOM 728 C CA . VAL A 1 95 ? -4.360 10.274 -9.482 1.00 97.25 95 VAL A CA 1
ATOM 729 C C . VAL A 1 95 ? -4.861 8.885 -9.088 1.00 97.25 95 VAL A C 1
ATOM 731 O O . VAL A 1 95 ? -5.921 8.469 -9.563 1.00 97.25 95 VAL A O 1
ATOM 734 N N . MET A 1 96 ? -4.159 8.185 -8.193 1.00 97.81 96 MET A N 1
ATOM 735 C CA . MET A 1 96 ? -4.564 6.858 -7.712 1.00 97.81 96 MET A CA 1
ATOM 736 C C . MET A 1 96 ? -5.949 6.905 -7.060 1.00 97.81 96 MET A C 1
ATOM 738 O O . MET A 1 96 ? -6.829 6.114 -7.407 1.00 97.81 96 MET A O 1
ATOM 742 N N . LYS A 1 97 ? -6.184 7.886 -6.178 1.00 97.88 97 LYS A N 1
ATOM 743 C CA . LYS A 1 97 ? -7.467 8.073 -5.494 1.00 97.88 97 LYS A CA 1
ATOM 744 C C . LYS A 1 97 ? -8.606 8.297 -6.477 1.00 97.88 97 LYS A C 1
ATOM 746 O O . LYS A 1 97 ? -9.649 7.668 -6.341 1.00 97.88 97 LYS A O 1
ATOM 751 N N . GLN A 1 98 ? -8.428 9.172 -7.465 1.00 97.81 98 GLN A N 1
ATOM 752 C CA . GLN A 1 98 ? -9.459 9.443 -8.465 1.00 97.81 98 GLN A CA 1
ATOM 753 C C . GLN A 1 98 ? -9.772 8.211 -9.316 1.00 97.81 98 GLN A C 1
ATOM 755 O O . GLN A 1 98 ? -10.944 7.946 -9.581 1.00 97.81 98 GLN A O 1
ATOM 760 N N . ARG A 1 99 ? -8.753 7.453 -9.740 1.00 97.81 99 ARG A N 1
ATOM 761 C CA . ARG A 1 99 ? -8.937 6.229 -10.535 1.00 97.81 99 ARG A CA 1
ATOM 762 C C . ARG A 1 99 ? -9.740 5.178 -9.771 1.00 97.81 99 ARG A C 1
ATOM 764 O O . ARG A 1 99 ? -10.731 4.684 -10.302 1.00 97.81 99 ARG A O 1
ATOM 771 N N . LEU A 1 100 ? -9.358 4.908 -8.525 1.00 98.38 100 LEU A N 1
ATOM 772 C CA . LEU A 1 100 ? -10.033 3.948 -7.650 1.00 98.38 100 LEU A CA 1
ATOM 773 C C . LEU A 1 100 ? -11.458 4.399 -7.289 1.00 98.38 100 LEU A C 1
ATOM 775 O O . LEU A 1 100 ? -12.412 3.640 -7.448 1.00 98.38 100 LEU A O 1
ATOM 779 N N . ALA A 1 101 ? -11.636 5.653 -6.861 1.00 97.75 101 ALA A N 1
ATOM 780 C CA . ALA A 1 101 ? -12.944 6.170 -6.452 1.00 97.75 101 ALA A CA 1
ATOM 781 C C . ALA A 1 101 ? -13.965 6.159 -7.603 1.00 97.75 101 ALA A C 1
ATOM 783 O O . ALA A 1 101 ? -15.140 5.870 -7.383 1.00 97.75 101 ALA A O 1
ATOM 784 N N . ARG A 1 102 ? -13.526 6.407 -8.846 1.00 97.50 102 ARG A N 1
ATOM 785 C CA . ARG A 1 102 ? -14.381 6.292 -10.044 1.00 97.50 102 ARG A CA 1
ATOM 786 C C . ARG A 1 102 ? -14.910 4.874 -10.279 1.00 97.50 102 ARG A C 1
ATOM 788 O O . ARG A 1 102 ? -15.949 4.738 -10.913 1.00 97.50 102 ARG A O 1
ATOM 795 N N . HIS A 1 103 ? -14.238 3.853 -9.749 1.00 97.56 103 HIS A N 1
ATOM 796 C CA . HIS A 1 103 ? -14.653 2.448 -9.815 1.00 97.56 103 HIS A CA 1
ATOM 797 C C . HIS A 1 103 ? -15.304 1.958 -8.508 1.00 97.56 103 HIS A C 1
ATOM 799 O O . HIS A 1 103 ? -15.480 0.760 -8.310 1.00 97.56 103 HIS A O 1
ATOM 805 N N . GLY A 1 104 ? -15.688 2.875 -7.612 1.00 97.88 104 GLY A N 1
ATOM 806 C CA . GLY A 1 104 ? -16.445 2.558 -6.398 1.00 97.88 104 GLY A CA 1
ATOM 807 C C . GLY A 1 104 ? -15.607 2.065 -5.218 1.00 97.88 104 GLY A C 1
ATOM 808 O O . GLY A 1 104 ? -16.170 1.625 -4.218 1.00 97.88 104 GLY A O 1
ATOM 809 N N . TRP A 1 105 ? -14.277 2.138 -5.297 1.00 98.38 105 TRP A N 1
ATOM 810 C CA . TRP A 1 105 ? -13.415 1.794 -4.169 1.00 98.38 105 TRP A CA 1
ATOM 811 C C . TRP A 1 105 ? -13.535 2.818 -3.035 1.00 98.38 105 TRP A C 1
ATOM 813 O O . TRP A 1 105 ? -13.561 4.029 -3.270 1.00 98.38 105 TRP A O 1
ATOM 823 N N . ASN A 1 106 ? -13.542 2.333 -1.790 1.00 97.75 106 ASN A N 1
ATOM 824 C CA . ASN A 1 106 ? -13.381 3.181 -0.611 1.00 97.75 106 ASN A CA 1
ATOM 825 C C . ASN A 1 106 ? -11.895 3.513 -0.432 1.00 97.75 106 ASN A C 1
ATOM 827 O O . ASN A 1 106 ? -11.109 2.620 -0.114 1.00 97.75 106 ASN A O 1
ATOM 831 N N . VAL A 1 107 ? -11.514 4.775 -0.649 1.00 97.88 107 VAL A N 1
ATOM 832 C CA . VAL A 1 107 ? -10.107 5.193 -0.663 1.00 97.88 107 VAL A CA 1
ATOM 833 C C . VAL A 1 107 ? -9.791 6.167 0.464 1.00 97.88 107 VAL A C 1
ATOM 835 O O . VAL A 1 107 ? -10.354 7.263 0.541 1.00 97.88 107 VAL A O 1
ATOM 838 N N . ILE A 1 108 ? -8.805 5.800 1.273 1.00 95.62 108 ILE A N 1
ATOM 839 C CA . ILE A 1 108 ? -8.218 6.601 2.343 1.00 95.62 108 ILE A CA 1
ATOM 840 C C 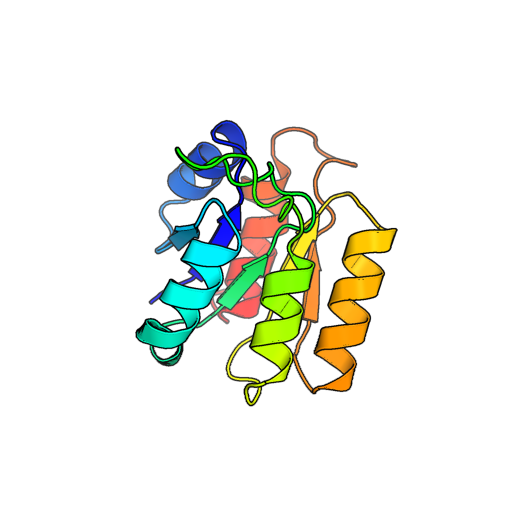. ILE A 1 108 ? -6.837 7.054 1.864 1.00 95.62 108 ILE A C 1
ATOM 842 O O . ILE A 1 108 ? -6.063 6.251 1.357 1.00 95.62 108 ILE A O 1
ATOM 846 N N . TRP A 1 109 ? -6.505 8.334 2.014 1.00 94.19 109 TRP A N 1
ATOM 847 C CA . TRP A 1 109 ? -5.142 8.805 1.757 1.00 94.19 109 TRP A CA 1
ATOM 848 C C . TRP A 1 109 ? -4.459 9.117 3.084 1.00 94.19 109 TRP A C 1
ATOM 850 O O . TRP A 1 109 ? -4.943 9.945 3.856 1.00 94.19 109 TRP A O 1
ATOM 860 N N . VAL A 1 110 ? -3.340 8.445 3.328 1.00 91.31 110 VAL A N 1
ATOM 861 C CA . VAL A 1 110 ? -2.399 8.726 4.406 1.00 91.31 110 VAL A CA 1
ATOM 862 C C . VAL A 1 110 ? -1.206 9.440 3.790 1.00 91.31 110 VAL A C 1
ATOM 864 O O . VAL A 1 110 ? -0.466 8.872 2.989 1.00 91.31 110 VAL A O 1
ATOM 867 N N . LYS A 1 111 ? -1.034 10.713 4.137 1.00 84.50 111 LYS A N 1
ATOM 868 C CA . LYS A 1 111 ? 0.108 11.493 3.670 1.00 84.50 111 LYS A CA 1
ATOM 869 C C . LYS A 1 111 ? 1.347 11.058 4.449 1.00 84.50 111 LYS A C 1
ATOM 871 O O . LYS A 1 111 ? 1.394 11.278 5.659 1.00 84.50 111 LYS A O 1
ATOM 876 N N . SER A 1 112 ? 2.309 10.431 3.779 1.00 70.38 112 SER A N 1
ATOM 877 C CA . SER A 1 112 ? 3.567 10.033 4.415 1.00 70.38 112 SER A CA 1
ATOM 878 C C . SER A 1 112 ? 4.515 11.237 4.565 1.00 70.38 112 SER A C 1
ATOM 880 O O . SER A 1 112 ? 4.409 12.232 3.845 1.00 70.38 112 SER A O 1
ATOM 882 N N . GLU A 1 113 ? 5.405 11.170 5.557 1.00 65.88 113 GLU A N 1
ATOM 883 C CA . GLU A 1 113 ? 6.669 11.931 5.668 1.00 65.88 113 GLU A CA 1
ATOM 884 C C . GLU A 1 113 ? 6.646 13.469 5.867 1.00 65.88 113 GLU A C 1
ATOM 886 O O . GLU A 1 113 ? 7.652 14.014 6.310 1.00 65.88 113 GLU A O 1
ATOM 891 N N . LEU A 1 114 ? 5.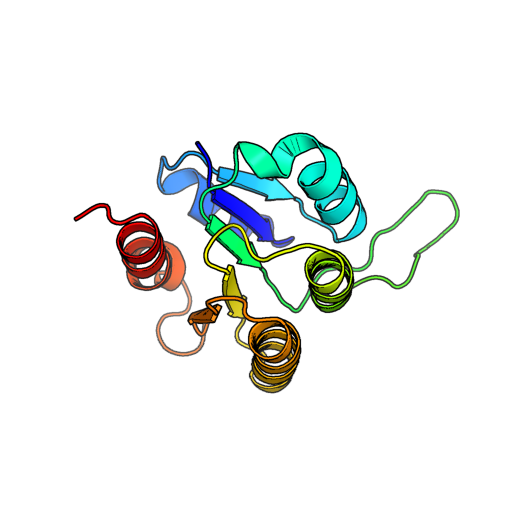552 14.210 5.641 1.00 59.59 114 LEU A N 1
ATOM 892 C CA . LEU A 1 114 ? 5.624 15.693 5.680 1.00 59.59 114 LEU A CA 1
ATOM 893 C C . LEU A 1 114 ? 5.503 16.368 7.061 1.00 59.59 114 LEU A C 1
ATOM 895 O O . LEU A 1 114 ? 5.807 17.554 7.168 1.00 59.59 114 LEU A O 1
ATOM 899 N N . LEU A 1 115 ? 5.044 15.671 8.105 1.00 54.75 115 LEU A N 1
ATOM 900 C CA . LEU A 1 115 ? 4.883 16.261 9.451 1.00 54.75 115 LEU A CA 1
ATOM 901 C C . LEU A 1 115 ? 5.670 15.531 10.550 1.00 54.75 115 LEU A C 1
ATOM 903 O O . LEU A 1 115 ? 6.022 16.155 11.546 1.00 54.75 115 LEU A O 1
ATOM 907 N N . TYR A 1 116 ? 5.973 14.244 10.355 1.00 54.88 116 TYR A N 1
ATOM 908 C CA . TYR A 1 116 ? 6.705 13.395 11.299 1.00 54.88 116 TYR A CA 1
ATOM 909 C C . TYR A 1 116 ? 7.567 12.417 10.489 1.00 54.88 116 TYR A C 1
ATOM 911 O O . TYR A 1 116 ? 7.029 11.411 10.021 1.00 54.88 116 TYR A O 1
ATOM 919 N N . PRO A 1 117 ? 8.852 12.726 10.241 1.00 58.97 117 PRO A N 1
ATOM 920 C CA . PRO A 1 117 ? 9.647 11.986 9.264 1.00 58.97 117 PRO A CA 1
ATOM 921 C C . PRO A 1 117 ? 9.807 10.496 9.604 1.00 58.97 117 PRO A C 1
ATOM 923 O O . PRO A 1 117 ? 9.804 9.693 8.679 1.00 58.97 117 PRO A O 1
ATOM 926 N N . ASP A 1 118 ? 9.804 10.108 10.889 1.00 61.72 118 ASP A N 1
ATOM 927 C CA . ASP A 1 118 ? 10.117 8.719 11.275 1.00 61.72 118 ASP A CA 1
ATOM 928 C C . ASP A 1 118 ? 8.981 7.941 11.975 1.00 61.72 118 ASP A C 1
ATOM 930 O O . ASP A 1 118 ? 9.014 6.713 11.992 1.00 61.72 118 ASP A O 1
ATOM 934 N N . ASP A 1 119 ? 7.934 8.611 12.478 1.00 78.50 119 ASP A N 1
ATOM 935 C CA . ASP A 1 119 ? 6.900 7.963 13.316 1.00 78.50 119 ASP A CA 1
ATOM 936 C C . ASP A 1 119 ? 5.528 7.814 12.643 1.00 78.50 119 ASP A C 1
ATOM 938 O O . ASP A 1 119 ? 4.600 7.246 13.228 1.00 78.50 119 ASP A O 1
ATOM 942 N N . TRP A 1 120 ? 5.345 8.315 11.418 1.00 89.62 120 TRP A N 1
ATOM 943 C CA . TRP A 1 120 ? 4.025 8.324 10.771 1.00 89.62 120 TRP A CA 1
ATOM 944 C C . TRP A 1 120 ? 3.458 6.911 10.545 1.00 89.62 120 TRP A C 1
ATOM 946 O O . TRP A 1 120 ? 2.240 6.744 10.570 1.00 89.62 120 TRP A O 1
ATOM 956 N N . ILE A 1 121 ? 4.316 5.896 10.380 1.00 92.31 121 ILE A N 1
ATOM 957 C CA . ILE A 1 121 ? 3.906 4.487 10.278 1.00 92.31 121 ILE A CA 1
ATOM 958 C C . ILE A 1 121 ? 3.321 3.996 11.606 1.00 92.31 121 ILE A C 1
ATOM 960 O O . ILE A 1 121 ? 2.234 3.420 11.630 1.00 92.31 121 ILE A O 1
ATOM 964 N N . GLN A 1 122 ? 4.015 4.264 12.716 1.00 90.62 122 GLN A N 1
ATOM 965 C CA . GLN A 1 122 ? 3.603 3.821 14.052 1.00 90.62 122 GLN A CA 1
ATOM 966 C C . GLN A 1 122 ? 2.418 4.605 14.617 1.00 90.62 122 GLN A C 1
ATOM 968 O O . GLN A 1 122 ? 1.713 4.094 15.487 1.00 90.62 122 GLN A O 1
ATOM 973 N N . THR A 1 1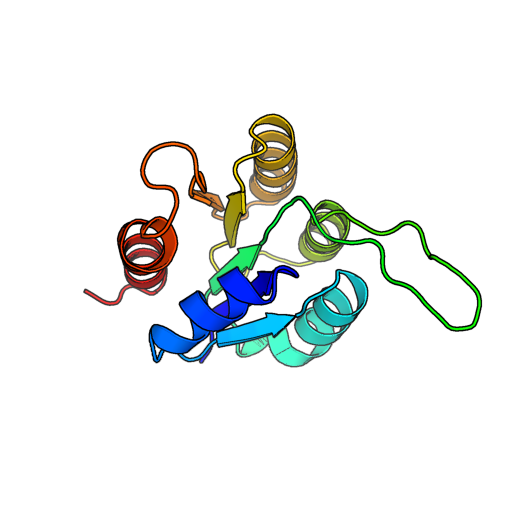23 ? 2.199 5.821 14.120 1.00 89.06 123 THR A N 1
ATOM 974 C CA . THR A 1 123 ? 1.130 6.720 14.559 1.00 89.06 123 THR A CA 1
ATOM 975 C C . THR A 1 123 ? -0.004 6.750 13.533 1.00 89.06 123 THR A C 1
ATOM 977 O O . THR A 1 123 ? -0.950 5.971 13.609 1.00 89.06 123 THR A O 1
ATOM 980 N N . ILE A 1 124 ? 0.110 7.607 12.519 1.00 91.06 124 ILE A N 1
ATOM 981 C CA . ILE A 1 124 ? -0.967 7.936 11.582 1.00 91.06 124 ILE A CA 1
ATOM 982 C C . ILE A 1 124 ? -1.398 6.716 10.766 1.00 91.06 124 ILE A C 1
ATOM 984 O O . ILE A 1 124 ? -2.591 6.443 10.659 1.00 91.06 124 ILE A O 1
ATOM 988 N N . TRP A 1 125 ? -0.459 5.993 10.153 1.00 94.25 125 TRP A N 1
ATOM 989 C CA . TRP A 1 125 ? -0.805 4.847 9.317 1.00 94.25 125 TRP A CA 1
ATOM 990 C C . TRP A 1 125 ? -1.446 3.743 10.146 1.00 94.25 125 TRP A C 1
ATOM 992 O O . TRP A 1 125 ? -2.500 3.246 9.757 1.00 94.25 125 TRP A O 1
ATOM 1002 N N . LYS A 1 126 ? -0.847 3.394 11.292 1.00 94.12 126 LYS A N 1
ATOM 1003 C CA . LYS A 1 126 ? -1.352 2.342 12.180 1.00 94.12 126 LYS A CA 1
ATOM 1004 C C . LYS A 1 126 ? -2.779 2.636 12.623 1.00 94.12 126 LYS A C 1
ATOM 1006 O O . LYS A 1 126 ? -3.643 1.779 12.460 1.00 94.12 126 LYS A O 1
ATOM 1011 N N . ASP A 1 127 ? -3.038 3.847 13.108 1.00 92.88 127 ASP A N 1
ATOM 1012 C CA . ASP A 1 127 ? -4.369 4.245 13.568 1.00 92.88 127 ASP A CA 1
ATOM 1013 C C . ASP A 1 127 ? -5.399 4.147 12.436 1.00 92.88 127 ASP A C 1
ATOM 1015 O O . ASP A 1 127 ? -6.487 3.601 12.618 1.00 92.88 127 ASP A O 1
ATOM 1019 N N . ARG A 1 128 ? -5.037 4.599 11.229 1.00 94.69 128 ARG A N 1
ATOM 1020 C CA . ARG A 1 128 ? -5.912 4.514 10.050 1.00 94.69 128 ARG A CA 1
ATOM 1021 C C . ARG A 1 128 ? -6.128 3.086 9.566 1.00 94.69 128 ARG A C 1
ATOM 1023 O O . ARG A 1 128 ? -7.227 2.771 9.118 1.00 94.69 128 ARG A O 1
ATOM 1030 N N . ALA A 1 129 ? -5.115 2.230 9.656 1.00 95.50 129 ALA A N 1
ATOM 1031 C CA . ALA A 1 129 ? -5.232 0.825 9.298 1.00 95.50 129 ALA A CA 1
ATOM 1032 C C . ALA A 1 129 ? -6.177 0.094 10.260 1.00 95.50 129 ALA A C 1
ATOM 1034 O O . ALA A 1 129 ? -7.066 -0.627 9.812 1.00 95.50 129 ALA A O 1
ATOM 1035 N N . LEU A 1 130 ? -6.042 0.324 11.569 1.00 94.81 130 LEU A N 1
ATOM 1036 C CA . LEU A 1 130 ? -6.934 -0.249 12.579 1.00 94.81 130 LEU A CA 1
ATOM 1037 C C . LEU A 1 130 ? -8.375 0.254 12.414 1.00 94.81 130 LEU A C 1
ATOM 1039 O O . LEU A 1 130 ? -9.300 -0.558 12.391 1.00 94.81 130 LEU A O 1
ATOM 1043 N N . GLU A 1 131 ? -8.562 1.558 12.184 1.00 94.31 131 GLU A N 1
ATOM 1044 C CA . GLU A 1 131 ? -9.869 2.152 11.876 1.00 94.31 131 GLU A CA 1
ATOM 1045 C C . GLU A 1 131 ? -10.504 1.508 10.633 1.00 94.31 131 GLU A C 1
ATOM 1047 O O . GLU A 1 131 ? -11.666 1.101 10.673 1.00 94.31 131 GLU A O 1
ATOM 1052 N N . ALA A 1 132 ? -9.741 1.355 9.544 1.00 94.19 132 ALA A N 1
ATOM 1053 C CA . ALA A 1 132 ? -10.215 0.741 8.303 1.00 94.19 132 ALA A CA 1
ATOM 1054 C C . ALA A 1 132 ? -10.573 -0.746 8.464 1.00 94.19 132 ALA A C 1
ATOM 1056 O O . ALA A 1 132 ? -11.478 -1.234 7.787 1.00 94.19 132 ALA A O 1
ATOM 1057 N N . LEU A 1 133 ? -9.893 -1.452 9.372 1.00 93.75 133 LEU A N 1
ATOM 1058 C CA . LEU A 1 133 ? -10.192 -2.835 9.749 1.00 93.75 133 LEU A CA 1
ATOM 1059 C C . LEU A 1 133 ? -11.338 -2.950 10.772 1.00 93.75 133 LEU A C 1
ATOM 1061 O O . LEU A 1 133 ? -11.765 -4.060 11.086 1.00 93.75 133 LEU A O 1
ATOM 1065 N N . GLY A 1 134 ? -11.846 -1.834 11.304 1.00 91.56 134 GLY A N 1
ATOM 1066 C CA . GLY A 1 134 ? -12.878 -1.823 12.344 1.00 91.56 134 GLY A CA 1
ATOM 1067 C C . GLY A 1 134 ? -12.385 -2.288 13.720 1.00 91.56 134 GLY A C 1
ATOM 1068 O O . GLY A 1 134 ? -13.198 -2.669 14.564 1.00 91.56 134 GLY A O 1
ATOM 1069 N N . ILE A 1 135 ? -11.071 -2.268 13.949 1.00 85.38 135 ILE A N 1
ATOM 1070 C CA . ILE A 1 135 ? -10.428 -2.630 15.214 1.00 85.38 135 ILE A CA 1
ATOM 1071 C C . ILE A 1 135 ? -10.269 -1.337 16.024 1.00 85.38 135 ILE A C 1
ATOM 1073 O O . ILE A 1 135 ? -9.588 -0.414 15.584 1.00 85.38 135 ILE A O 1
ATOM 1077 N N . LYS A 1 136 ? -10.952 -1.252 17.171 1.00 64.44 136 LYS A N 1
ATOM 1078 C CA . LYS A 1 136 ? -10.861 -0.120 18.107 1.00 64.44 136 LYS A CA 1
ATOM 1079 C C . LYS A 1 136 ? -9.760 -0.327 19.133 1.00 64.44 136 LYS A C 1
ATOM 1081 O O . LYS A 1 136 ? -9.655 -1.473 19.625 1.00 64.44 136 LYS A O 1
#